Protein AF-C5LR18-F1 (afdb_monomer_lite)

Secondary structure (DSSP, 8-state):
-B-TTT--B-S-SEEEEETTEEEEPBPTTT-SBS-GGGSS-HHHHHHHHHTT-HHHHHIIIIIS-HHHHHHHHHHHHHHHHHHHHHHHHHHHHHHHHHHHHHHS-TTS---HHHHHHHHHS--TTHHHHHHHHHHHHHHHHHHHHHHHHHHHHHHHHHT---TT---HHHHHHHHHS--

pLDDT: mean 72.23, std 14.86, range [36.47, 91.5]

Foldseek 3Di:
DFALVPRHDDPDQWDDPDVPDIDGDADPPPRHGRAPCVPPDLLVLVVCVVVVPSSSVCCCPPVDDPPVNVVVVLVNVLVVVVVVLVVVVVVVVVVVVVVVCVVPDDDPPDDPCVVVVVVVPPPVCVVVSVVVSVVVVVVSVVVVVVVVVVVVVVVVVVPDDPPPDDDPVVVVVVVVVPD

Radius of gyration: 27.44 Å; chains: 1; bounding box: 79×40×66 Å

Organism: Perkinsus marinus (strain ATCC 50983 / TXsc) (NCBI:txid423536)

InterPro domains:
  IPR007290 Arv1 protein [PF04161] (2-152)
  IPR007290 Arv1 protein [PTHR14467] (1-157)

Sequence (179 aa):
MICVECGQVVKSLFREYSRGNIRLTHCQNCGAIADKYIELEIQLVFVDLILHRSQAYRHILFNRGTIRVHKEVYKFLTVMFALDSFDQWFLCGRSKEADYLESHPVGSERYPWEEFARWLQPHEHQWMLLIEAVMETVVYLAVICWLTRLYVTLLQDRKIPDPSKPSQYDIMELVFYCG

Structure (mmCIF, N/CA/C/O backbone):
data_AF-C5LR18-F1
#
_entry.id   AF-C5LR18-F1
#
loop_
_atom_site.group_PDB
_atom_site.id
_atom_site.type_symbol
_atom_site.label_atom_id
_atom_site.label_alt_id
_atom_site.label_comp_id
_atom_site.label_asym_id
_atom_site.label_entity_id
_atom_site.label_seq_id
_atom_site.pdbx_PDB_ins_code
_atom_site.Cartn_x
_atom_site.Cartn_y
_atom_site.Cartn_z
_atom_site.occupancy
_atom_site.B_iso_or_equiv
_atom_site.auth_seq_id
_atom_site.auth_comp_id
_atom_site.auth_asym_id
_atom_site.auth_atom_id
_atom_site.pdbx_PDB_model_num
ATOM 1 N N . MET A 1 1 ? -15.953 -2.188 16.024 1.00 82.94 1 MET A N 1
ATOM 2 C CA . MET A 1 1 ? -14.672 -2.908 15.872 1.00 82.94 1 MET A CA 1
ATOM 3 C C . MET A 1 1 ? -14.947 -4.399 15.937 1.00 82.94 1 MET A C 1
ATOM 5 O O . MET A 1 1 ? -15.756 -4.821 16.761 1.00 82.94 1 MET A O 1
ATOM 9 N N . ILE A 1 2 ? -14.318 -5.182 15.067 1.00 89.88 2 ILE A N 1
ATOM 10 C CA . ILE A 1 2 ? -14.538 -6.629 14.952 1.00 89.88 2 ILE A CA 1
ATOM 11 C C . ILE A 1 2 ? -13.211 -7.387 14.987 1.00 89.88 2 ILE A C 1
ATOM 13 O O . ILE A 1 2 ? -12.157 -6.831 14.686 1.00 89.88 2 ILE A O 1
ATOM 17 N N . CYS A 1 3 ? -13.260 -8.670 15.328 1.00 91.06 3 CYS A N 1
ATOM 18 C CA . CYS A 1 3 ? -12.111 -9.555 15.212 1.00 91.06 3 CYS A CA 1
ATOM 19 C C . CYS A 1 3 ? -11.850 -9.912 13.741 1.00 91.06 3 CYS A C 1
ATOM 21 O O . CYS A 1 3 ? -12.762 -10.344 13.035 1.00 91.06 3 CYS A O 1
ATOM 23 N N . VAL A 1 4 ? -10.600 -9.797 13.288 1.00 91.50 4 VAL A N 1
ATOM 24 C CA . VAL A 1 4 ? -10.225 -10.125 11.901 1.00 91.50 4 VAL A CA 1
ATOM 25 C C . VAL A 1 4 ? -10.314 -11.627 11.607 1.00 91.50 4 VAL A C 1
ATOM 27 O O . VAL A 1 4 ? -10.598 -12.006 10.472 1.00 91.50 4 VAL A O 1
ATOM 30 N N . GLU A 1 5 ? -10.172 -12.480 12.627 1.00 90.25 5 GLU A N 1
ATOM 31 C CA . GLU A 1 5 ? -10.216 -13.944 12.498 1.00 90.25 5 GLU A CA 1
ATOM 32 C C . GLU A 1 5 ? -11.651 -14.489 12.467 1.00 90.25 5 GLU A C 1
ATOM 34 O O . GLU A 1 5 ? -12.063 -15.128 11.499 1.00 90.25 5 GLU A O 1
ATOM 39 N N . CYS A 1 6 ? -12.452 -14.199 13.498 1.00 90.06 6 CYS A N 1
ATOM 40 C CA . CYS A 1 6 ? -13.801 -14.765 13.634 1.00 90.06 6 CYS A CA 1
ATOM 41 C C . CYS A 1 6 ? -14.941 -13.816 13.232 1.00 90.06 6 CYS A C 1
ATOM 43 O O . CYS A 1 6 ? -16.085 -14.249 13.174 1.00 90.06 6 CYS A O 1
ATOM 45 N N . GLY A 1 7 ? -14.667 -12.534 12.970 1.00 87.00 7 GLY A N 1
ATOM 46 C CA . GLY A 1 7 ? -15.690 -11.541 12.616 1.00 87.00 7 GLY A CA 1
ATOM 47 C C . GLY A 1 7 ? -16.564 -11.063 13.781 1.00 87.00 7 GLY A C 1
ATOM 48 O O . GLY A 1 7 ? -17.385 -10.170 13.589 1.00 87.00 7 GLY A O 1
ATOM 49 N N . GLN A 1 8 ? -16.382 -11.603 14.991 1.00 90.44 8 GLN A N 1
ATOM 50 C CA . GLN A 1 8 ? -17.182 -11.221 16.154 1.00 90.44 8 GLN A CA 1
ATOM 51 C C . GLN A 1 8 ? -16.823 -9.818 16.655 1.00 90.44 8 GLN A C 1
ATOM 53 O O . GLN A 1 8 ? -15.660 -9.411 16.618 1.00 90.44 8 GLN A O 1
ATOM 58 N N . VAL A 1 9 ? -17.817 -9.083 17.157 1.00 88.38 9 VAL A N 1
ATOM 59 C CA . VAL A 1 9 ? -17.629 -7.746 17.738 1.00 88.38 9 VAL A CA 1
ATOM 60 C C . VAL A 1 9 ? -16.726 -7.823 18.972 1.00 88.38 9 VAL A C 1
ATOM 62 O O . VAL A 1 9 ? -16.924 -8.663 19.851 1.00 88.38 9 VAL A O 1
ATOM 65 N N . VAL A 1 10 ? -15.737 -6.930 19.052 1.00 86.88 10 VAL A N 1
ATOM 66 C CA . VAL A 1 10 ? -14.792 -6.849 20.177 1.00 86.88 10 VAL A CA 1
ATOM 67 C C . VAL A 1 10 ? -14.872 -5.461 20.810 1.00 86.88 10 VAL A C 1
ATOM 69 O O . VAL A 1 10 ? -14.911 -4.456 20.103 1.00 86.88 10 VAL A O 1
ATOM 72 N N . LYS A 1 11 ? -14.881 -5.406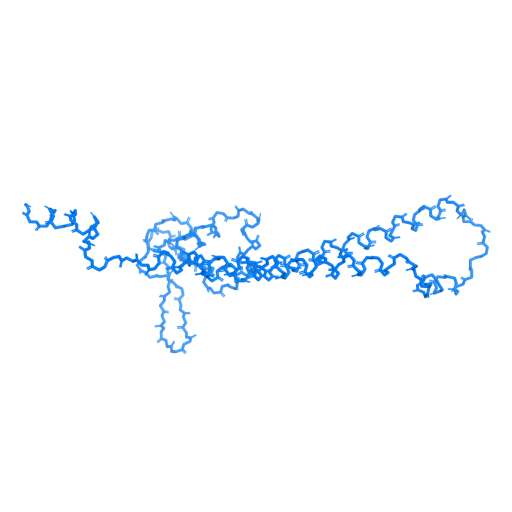 22.151 1.00 82.88 11 LYS A N 1
ATOM 73 C CA . LYS A 1 11 ? -14.997 -4.153 22.924 1.00 82.88 11 LYS A CA 1
ATOM 74 C C . LYS A 1 11 ? -13.789 -3.222 22.754 1.00 82.88 11 LYS A C 1
ATOM 76 O O . LYS A 1 11 ? -13.959 -2.013 22.687 1.00 82.88 11 LYS A O 1
ATOM 81 N N . SER A 1 12 ? -12.580 -3.777 22.687 1.00 81.56 12 SER A N 1
ATOM 82 C CA . SER A 1 12 ? -11.331 -3.033 22.489 1.00 81.56 12 SER A CA 1
ATOM 83 C C . SER A 1 12 ? -10.348 -3.881 21.686 1.00 81.56 12 SER A C 1
ATOM 85 O O . SER A 1 12 ? -10.117 -5.034 22.049 1.00 81.56 12 SER A O 1
ATOM 87 N N . LEU A 1 13 ? -9.761 -3.334 20.619 1.00 81.75 13 LEU A N 1
ATOM 88 C CA . LEU A 1 13 ? -8.755 -4.050 19.819 1.00 81.75 13 LEU A CA 1
ATOM 89 C C . LEU A 1 13 ? -7.372 -4.032 20.485 1.00 81.75 13 LEU A C 1
ATOM 91 O O . LEU A 1 13 ? -6.658 -5.031 20.466 1.00 81.75 13 LEU A O 1
ATOM 95 N N . PHE A 1 14 ? -7.028 -2.934 21.154 1.00 82.69 14 PHE A N 1
ATOM 96 C CA . PHE A 1 14 ? -5.780 -2.771 21.894 1.00 82.69 14 PHE A CA 1
ATOM 97 C C . PHE A 1 14 ? -6.045 -2.144 23.266 1.00 82.69 14 PHE A C 1
ATOM 99 O O . PHE A 1 14 ? -7.050 -1.458 23.468 1.00 82.69 14 PHE A O 1
ATOM 106 N N . ARG A 1 15 ? -5.136 -2.387 24.209 1.00 80.69 15 ARG A N 1
ATOM 107 C CA . ARG A 1 15 ? -5.058 -1.690 25.494 1.00 80.69 15 ARG A CA 1
ATOM 108 C C . ARG A 1 15 ? -3.720 -0.982 25.587 1.00 80.69 15 ARG A C 1
ATOM 110 O O . ARG A 1 15 ? -2.679 -1.605 25.397 1.00 80.69 15 ARG A O 1
ATOM 117 N N . GLU A 1 16 ? -3.754 0.303 25.900 1.00 81.75 16 GLU A N 1
ATOM 118 C CA . GLU A 1 16 ? -2.551 1.069 26.205 1.00 81.75 16 GLU A CA 1
ATOM 119 C C . GLU A 1 16 ? -2.258 0.942 27.705 1.00 81.75 16 GLU A C 1
ATOM 121 O O . GLU A 1 16 ? -3.088 1.304 28.537 1.00 81.75 16 GLU A O 1
ATOM 126 N N . TYR A 1 17 ? -1.108 0.362 28.054 1.00 78.81 17 TYR A N 1
ATOM 127 C CA . TYR A 1 17 ? -0.695 0.168 29.452 1.00 78.81 17 TYR A CA 1
ATOM 128 C C . TYR A 1 17 ? 0.139 1.346 29.978 1.00 78.81 17 TYR A C 1
ATOM 130 O O . TYR A 1 17 ? 0.130 1.635 31.173 1.00 78.81 17 TYR A O 1
ATOM 138 N N . SER A 1 18 ? 0.863 2.030 29.094 1.00 79.50 18 SER A N 1
ATOM 139 C CA . SER A 1 18 ? 1.670 3.220 29.373 1.00 79.50 18 SER A CA 1
ATOM 140 C C . SER A 1 18 ? 1.888 3.998 28.072 1.00 79.50 18 SER A C 1
ATOM 142 O O . SER A 1 18 ? 1.632 3.454 27.000 1.00 79.50 18 SER A O 1
ATOM 144 N N . ARG A 1 19 ? 2.366 5.253 28.146 1.00 76.50 19 ARG A N 1
ATOM 145 C CA . ARG A 1 19 ? 2.613 6.097 26.959 1.00 76.50 19 ARG A CA 1
ATOM 146 C C . ARG A 1 19 ? 3.478 5.352 25.934 1.00 76.50 19 ARG A C 1
ATOM 148 O O . ARG A 1 19 ? 4.677 5.197 26.148 1.00 76.50 19 ARG A O 1
ATOM 155 N N . GLY A 1 20 ? 2.859 4.909 24.839 1.00 74.69 20 GLY A N 1
ATOM 156 C CA . GLY A 1 20 ? 3.527 4.209 23.736 1.00 74.69 20 GLY A CA 1
ATOM 157 C C . GLY A 1 20 ? 3.625 2.682 23.853 1.00 74.69 20 GLY A C 1
ATOM 158 O O . GLY A 1 20 ? 4.125 2.057 22.924 1.00 74.69 20 GLY A O 1
ATOM 159 N N . ASN A 1 21 ? 3.136 2.058 24.934 1.00 79.06 21 ASN A N 1
ATOM 160 C CA . ASN A 1 21 ? 3.060 0.596 25.044 1.00 79.06 21 ASN A CA 1
ATOM 161 C C . ASN A 1 21 ? 1.616 0.125 24.856 1.00 79.06 21 ASN A C 1
ATOM 163 O O . ASN A 1 21 ? 0.822 0.064 25.804 1.00 79.06 21 ASN A O 1
ATOM 167 N N . ILE A 1 22 ? 1.288 -0.194 23.608 1.00 84.06 22 ILE A N 1
ATOM 168 C CA . ILE A 1 22 ? 0.027 -0.828 23.240 1.00 84.06 22 ILE A CA 1
ATOM 169 C C . ILE A 1 22 ? 0.199 -2.347 23.265 1.00 84.06 22 ILE A C 1
ATOM 171 O O . ILE A 1 22 ? 1.175 -2.884 22.755 1.00 84.06 22 ILE A O 1
ATOM 175 N N . ARG A 1 23 ? -0.756 -3.055 23.869 1.00 85.44 23 ARG A N 1
ATOM 176 C CA . ARG A 1 23 ? -0.866 -4.513 23.763 1.00 85.44 23 ARG A CA 1
ATOM 177 C C . ARG A 1 23 ? -2.160 -4.876 23.062 1.00 85.44 23 ARG A C 1
ATOM 179 O O . ARG A 1 23 ? -3.230 -4.369 23.416 1.00 85.44 23 ARG A O 1
ATOM 186 N N . LEU A 1 24 ? -2.064 -5.773 22.089 1.00 86.81 24 LEU A N 1
ATOM 187 C CA . LEU A 1 24 ? -3.221 -6.289 21.372 1.00 86.81 24 LEU A CA 1
ATOM 188 C C . LEU A 1 24 ? -4.089 -7.148 22.292 1.00 86.81 24 LEU A C 1
ATOM 190 O O . LEU A 1 24 ? -3.606 -7.874 23.162 1.00 86.81 24 LEU A O 1
ATOM 194 N N . THR A 1 25 ? -5.400 -7.048 22.106 1.00 87.75 25 THR A N 1
ATOM 195 C CA . THR A 1 25 ? -6.372 -7.777 22.921 1.00 87.75 25 THR A CA 1
ATOM 196 C C . THR A 1 25 ? -6.694 -9.109 22.255 1.00 87.75 25 THR A C 1
ATOM 198 O O . THR A 1 25 ? -6.859 -9.178 21.038 1.00 87.75 25 THR A O 1
ATOM 201 N N . HIS A 1 26 ? -6.826 -10.172 23.045 1.00 89.75 26 HIS A N 1
ATOM 202 C CA . HIS A 1 26 ? -7.311 -11.457 22.547 1.00 89.75 26 HIS A CA 1
ATOM 203 C C . HIS A 1 26 ? -8.838 -11.446 22.430 1.00 89.75 26 HIS A C 1
ATOM 205 O O . HIS A 1 26 ? -9.544 -10.901 23.283 1.00 89.75 26 HIS A O 1
ATOM 211 N N . CYS A 1 27 ? -9.358 -12.051 21.366 1.00 90.12 27 CYS A N 1
ATOM 212 C CA . CYS A 1 27 ? -10.787 -12.240 21.183 1.00 90.12 27 CYS A CA 1
ATOM 213 C C . CYS A 1 27 ? -11.315 -13.262 22.199 1.00 90.12 27 CYS A C 1
ATOM 215 O O . CYS A 1 27 ? -10.767 -14.353 22.325 1.00 90.12 27 CYS A O 1
ATOM 217 N N . GLN A 1 28 ? -12.419 -12.946 22.879 1.00 88.06 28 GLN A N 1
ATOM 218 C CA . GLN A 1 28 ? -13.041 -13.858 23.850 1.00 88.06 28 GLN A CA 1
ATOM 219 C C . GLN A 1 28 ? -13.676 -15.097 23.201 1.00 88.06 28 GLN A C 1
ATOM 221 O O . GLN A 1 28 ? -13.871 -16.095 23.881 1.00 88.06 28 GLN A O 1
ATOM 226 N N . ASN A 1 29 ? -13.993 -15.034 21.903 1.00 89.31 29 ASN A N 1
ATOM 227 C CA . ASN A 1 29 ? -14.649 -16.127 21.188 1.00 89.31 29 ASN A CA 1
ATOM 228 C C . ASN A 1 29 ? -13.643 -17.134 20.611 1.00 89.31 29 ASN A C 1
ATOM 230 O O . ASN A 1 29 ? -13.768 -18.329 20.841 1.00 89.31 29 ASN A O 1
ATOM 234 N N . CYS A 1 30 ? -12.633 -16.664 19.868 1.00 89.88 30 CYS A N 1
ATOM 235 C CA . CYS A 1 30 ? -11.656 -17.548 19.220 1.00 89.88 30 CYS A CA 1
ATOM 236 C C . CYS A 1 30 ? -10.316 -17.676 19.961 1.00 89.88 30 CYS A C 1
ATOM 238 O O . CYS A 1 30 ? -9.475 -18.463 19.539 1.00 89.88 30 CYS A O 1
ATOM 240 N N . GLY A 1 31 ? -10.061 -16.881 21.007 1.00 86.81 31 GLY A N 1
ATOM 241 C CA . GLY A 1 31 ? -8.785 -16.862 21.740 1.00 86.81 31 GLY A CA 1
ATOM 242 C C . GLY A 1 31 ? -7.597 -16.260 20.972 1.00 86.81 31 GLY A C 1
ATOM 243 O O . GLY A 1 31 ? -6.575 -15.924 21.574 1.00 86.81 31 GLY A O 1
ATOM 244 N N . ALA A 1 32 ? -7.721 -16.070 19.657 1.00 89.69 32 ALA A N 1
ATOM 245 C CA . ALA A 1 32 ? -6.707 -15.436 18.824 1.00 89.69 32 ALA A CA 1
ATOM 246 C C . ALA A 1 32 ? -6.613 -13.922 19.079 1.00 89.69 32 ALA A C 1
ATOM 248 O O . ALA A 1 32 ? -7.521 -13.301 19.639 1.00 89.69 32 ALA A O 1
ATOM 249 N N . ILE A 1 33 ? -5.509 -13.317 18.642 1.00 89.31 33 ILE A N 1
ATOM 250 C CA . ILE A 1 33 ? -5.323 -11.862 18.662 1.00 89.31 33 ILE A CA 1
ATOM 251 C C . ILE A 1 33 ? -6.433 -11.212 17.823 1.00 89.31 33 ILE A C 1
ATOM 253 O O . ILE A 1 33 ? -6.661 -11.602 16.680 1.00 89.31 33 ILE A O 1
ATOM 257 N N . ALA A 1 34 ? -7.151 -10.240 18.395 1.00 89.31 34 ALA A N 1
ATOM 258 C CA . ALA A 1 34 ? -8.348 -9.678 17.774 1.00 89.31 34 ALA A CA 1
ATOM 259 C C . ALA A 1 34 ? -8.053 -8.992 16.433 1.00 89.31 34 ALA A C 1
ATOM 261 O O . ALA A 1 34 ? -8.846 -9.132 15.501 1.00 89.31 34 ALA A O 1
ATOM 262 N N . ASP A 1 35 ? -6.932 -8.276 16.335 1.00 90.00 35 ASP A N 1
ATOM 263 C CA . ASP A 1 35 ? -6.476 -7.625 15.110 1.00 90.00 35 ASP A CA 1
ATOM 264 C C . ASP A 1 35 ? -4.959 -7.394 15.140 1.00 90.00 35 ASP A C 1
ATOM 266 O O . ASP A 1 35 ? -4.470 -6.499 15.824 1.00 90.00 35 ASP A O 1
ATOM 270 N N . LYS A 1 36 ? -4.212 -8.211 14.392 1.00 90.00 36 LYS A N 1
ATOM 271 C CA . LYS A 1 36 ? -2.751 -8.089 14.249 1.00 90.00 36 LYS A CA 1
ATOM 272 C C . LYS A 1 36 ? -2.318 -6.923 13.351 1.00 90.00 36 LYS A C 1
ATOM 274 O O . LYS A 1 36 ? -1.174 -6.495 13.415 1.00 90.00 36 LYS A O 1
ATOM 279 N N . TYR A 1 37 ? -3.214 -6.406 12.508 1.00 89.00 37 TYR A N 1
ATOM 280 C CA . TYR A 1 37 ? -2.877 -5.407 11.490 1.00 89.00 37 TYR A CA 1
ATOM 281 C C . TYR A 1 37 ? -2.750 -3.987 12.049 1.00 89.00 37 TYR A C 1
ATOM 283 O O . TYR A 1 37 ? -2.351 -3.079 11.330 1.00 89.00 37 TYR A O 1
ATOM 291 N N . ILE A 1 38 ? -3.062 -3.782 13.331 1.00 86.12 38 ILE A N 1
ATOM 292 C CA . ILE A 1 38 ? -2.915 -2.485 14.006 1.00 86.12 38 ILE A CA 1
ATOM 293 C C . ILE A 1 38 ? -1.444 -2.112 14.203 1.00 86.12 38 ILE A C 1
ATOM 295 O O . ILE A 1 38 ? -1.106 -0.936 14.103 1.00 86.12 38 ILE A O 1
ATOM 299 N N . GLU A 1 39 ? -0.587 -3.096 14.476 1.00 87.12 39 GLU A N 1
ATOM 300 C CA . GLU A 1 39 ? 0.861 -2.894 14.628 1.00 87.12 39 GLU A CA 1
ATOM 301 C C . GLU A 1 39 ? 1.574 -2.794 13.276 1.00 87.12 39 GLU A C 1
ATOM 303 O O . GLU A 1 39 ? 2.712 -2.337 13.203 1.00 87.12 39 GLU A O 1
ATOM 308 N N . LEU A 1 40 ? 0.908 -3.230 12.204 1.00 86.56 40 LEU A N 1
ATOM 309 C CA . LEU A 1 40 ? 1.471 -3.234 10.868 1.00 86.56 40 LEU A CA 1
ATOM 310 C C . LEU A 1 40 ? 1.256 -1.891 10.178 1.00 86.56 40 LEU A C 1
ATOM 312 O O . LEU A 1 40 ? 0.188 -1.272 10.224 1.00 86.56 40 LEU A O 1
ATOM 316 N N . GLU A 1 41 ? 2.289 -1.487 9.452 1.00 85.50 41 GLU A N 1
ATOM 317 C CA . GLU A 1 41 ? 2.190 -0.386 8.517 1.00 85.50 41 GLU A CA 1
ATOM 318 C C . GLU A 1 41 ? 1.208 -0.735 7.393 1.00 85.50 41 GLU A C 1
ATOM 320 O O . GLU A 1 41 ? 1.124 -1.871 6.916 1.00 85.50 41 GLU A O 1
ATOM 325 N N . ILE A 1 42 ? 0.442 0.258 6.948 1.00 82.44 42 ILE A N 1
ATOM 326 C CA . ILE A 1 42 ? -0.665 0.049 6.007 1.00 82.44 42 ILE A CA 1
ATOM 327 C C . ILE A 1 42 ? -0.199 -0.531 4.664 1.00 82.44 42 ILE A C 1
ATOM 329 O O . ILE A 1 42 ? -0.960 -1.250 4.025 1.00 82.44 42 ILE A O 1
ATOM 333 N N . GLN A 1 43 ? 1.046 -0.278 4.246 1.00 82.75 43 GLN A N 1
ATOM 334 C CA . GLN A 1 43 ? 1.588 -0.828 3.001 1.00 82.75 43 GLN A CA 1
ATOM 335 C C . GLN A 1 43 ? 1.711 -2.360 3.077 1.00 82.75 43 GLN A C 1
ATOM 337 O O . GLN A 1 43 ? 1.463 -3.037 2.086 1.00 82.75 43 GLN A O 1
ATOM 342 N N . LEU A 1 44 ? 1.994 -2.925 4.258 1.00 86.62 44 LEU A N 1
ATOM 343 C CA . LEU A 1 44 ? 2.002 -4.379 4.467 1.00 86.62 44 LEU A CA 1
ATOM 344 C C . LEU A 1 44 ? 0.582 -4.953 4.456 1.00 86.62 44 LEU A C 1
ATOM 346 O O . LEU A 1 44 ? 0.336 -5.993 3.850 1.00 86.62 44 LEU A O 1
ATOM 350 N N . VAL A 1 45 ? -0.375 -4.239 5.058 1.00 88.50 45 VAL A N 1
ATOM 351 C CA . VAL A 1 45 ? -1.799 -4.609 4.991 1.00 88.50 45 VAL A CA 1
ATOM 352 C C . VAL A 1 45 ? -2.294 -4.619 3.538 1.00 88.50 45 VAL A C 1
ATOM 354 O O . VAL A 1 45 ? -3.113 -5.458 3.171 1.00 88.50 45 VAL A O 1
ATOM 357 N N . PHE A 1 46 ? -1.777 -3.720 2.693 1.00 85.44 46 PHE A N 1
ATOM 358 C CA . PHE A 1 46 ? -2.107 -3.667 1.268 1.00 85.44 46 PHE A CA 1
ATOM 359 C C . PHE A 1 46 ? -1.646 -4.884 0.485 1.00 85.44 46 PHE A C 1
ATOM 361 O O . PHE A 1 46 ? -2.400 -5.385 -0.345 1.00 85.44 46 PHE A O 1
ATOM 368 N N . VAL A 1 47 ? -0.444 -5.383 0.757 1.00 86.44 47 VAL A N 1
ATOM 369 C CA . VAL A 1 47 ? 0.048 -6.605 0.112 1.00 86.44 47 VAL A CA 1
ATOM 370 C C . VAL A 1 47 ? -0.866 -7.783 0.455 1.00 86.44 47 VAL A C 1
ATOM 372 O O . VAL A 1 47 ? -1.295 -8.513 -0.437 1.00 86.44 47 VAL A O 1
ATOM 375 N N . ASP A 1 48 ? -1.266 -7.910 1.722 1.00 89.44 48 ASP A N 1
ATOM 376 C CA . ASP A 1 48 ? -2.224 -8.932 2.158 1.00 89.44 48 ASP A CA 1
ATOM 377 C C . ASP A 1 48 ? -3.612 -8.766 1.513 1.00 89.44 48 ASP A C 1
ATOM 379 O O . ASP A 1 48 ? -4.292 -9.757 1.231 1.00 89.44 48 ASP A O 1
ATOM 383 N N . LEU A 1 49 ? -4.030 -7.525 1.247 1.00 87.44 49 LEU A N 1
ATOM 384 C CA . LEU A 1 49 ? -5.270 -7.222 0.536 1.00 87.44 49 LEU A CA 1
ATOM 385 C C . LEU A 1 49 ? -5.206 -7.669 -0.932 1.00 87.44 49 LEU A C 1
ATOM 387 O O . LEU A 1 49 ? -6.147 -8.295 -1.413 1.00 87.44 49 LEU A O 1
ATOM 391 N N . ILE A 1 50 ? -4.093 -7.399 -1.625 1.00 84.50 50 ILE A N 1
ATOM 392 C CA . ILE A 1 50 ? -3.850 -7.842 -3.012 1.00 84.50 50 ILE A CA 1
ATOM 393 C C . ILE A 1 50 ? -3.830 -9.376 -3.085 1.00 84.50 50 ILE A C 1
ATOM 395 O O . ILE A 1 50 ? -4.413 -9.972 -3.992 1.00 84.50 50 ILE A O 1
ATOM 399 N N . LEU A 1 51 ? -3.261 -10.024 -2.064 1.00 88.75 51 LEU A N 1
ATOM 400 C CA . LEU A 1 51 ? -3.291 -11.479 -1.872 1.00 88.75 51 LEU A CA 1
ATOM 401 C C . LEU A 1 51 ? -4.677 -12.029 -1.487 1.00 88.75 51 LEU A C 1
ATOM 403 O O . LEU A 1 51 ? -4.801 -13.209 -1.158 1.00 88.75 51 LEU A O 1
ATOM 407 N N . HIS A 1 52 ? -5.719 -11.194 -1.504 1.00 87.00 52 HIS A N 1
ATOM 408 C CA . HIS A 1 52 ? -7.094 -11.547 -1.167 1.00 87.00 52 HIS A CA 1
ATOM 409 C C . HIS A 1 52 ? -7.254 -12.198 0.219 1.00 87.00 52 HIS A C 1
ATOM 411 O O . HIS A 1 52 ? -8.147 -13.019 0.452 1.00 87.00 52 HIS A O 1
ATOM 417 N N . ARG A 1 53 ? -6.415 -11.825 1.194 1.00 89.25 53 ARG A N 1
ATOM 418 C CA . ARG A 1 53 ? -6.559 -12.314 2.571 1.00 89.25 53 ARG A CA 1
ATOM 419 C C . ARG A 1 53 ? -7.798 -11.688 3.212 1.00 89.25 53 ARG A C 1
ATOM 421 O O . ARG A 1 53 ? -7.855 -10.488 3.470 1.00 89.25 53 ARG A O 1
ATOM 428 N N . SER A 1 54 ? -8.785 -12.520 3.545 1.00 88.81 54 SER A N 1
ATOM 429 C CA . SER A 1 54 ? -10.057 -12.099 4.161 1.00 88.81 54 SER A CA 1
ATOM 430 C C . SER A 1 54 ? -9.885 -11.296 5.461 1.00 88.81 54 SER A C 1
ATOM 432 O O . SER A 1 54 ? -10.692 -10.412 5.757 1.00 88.81 54 SER A O 1
ATOM 434 N N . GLN A 1 55 ? -8.813 -11.552 6.216 1.00 90.75 55 GLN A N 1
ATOM 435 C CA . GLN A 1 55 ? -8.495 -10.839 7.455 1.00 90.75 55 GLN A CA 1
ATOM 436 C C . GLN A 1 55 ? -8.176 -9.350 7.197 1.00 90.75 55 GLN A C 1
ATOM 438 O O . GLN A 1 55 ? -8.646 -8.484 7.939 1.00 90.75 55 GLN A O 1
ATOM 443 N N . ALA A 1 56 ? -7.452 -9.040 6.114 1.00 90.44 56 ALA A N 1
ATOM 444 C CA . ALA A 1 56 ? -7.089 -7.671 5.740 1.00 90.44 56 ALA A CA 1
ATOM 445 C C . ALA A 1 56 ? -8.317 -6.847 5.314 1.00 90.44 56 ALA A C 1
ATOM 447 O O . ALA A 1 56 ? -8.460 -5.691 5.718 1.00 90.44 56 ALA A O 1
ATOM 448 N N . TYR A 1 57 ? -9.263 -7.454 4.586 1.00 88.56 57 TYR A N 1
ATOM 449 C CA . TYR A 1 57 ? -10.531 -6.797 4.242 1.00 88.56 57 TYR A CA 1
ATOM 450 C C . TYR A 1 57 ? -11.322 -6.391 5.487 1.00 88.56 57 TYR A C 1
ATOM 452 O O . TYR A 1 57 ? -11.794 -5.259 5.576 1.00 88.56 57 TYR A O 1
ATOM 460 N N . ARG A 1 58 ? -11.442 -7.292 6.472 1.00 89.81 58 ARG A N 1
ATOM 461 C CA . ARG A 1 58 ? -12.149 -7.009 7.733 1.00 89.81 58 ARG A CA 1
ATOM 462 C C . ARG A 1 58 ? -11.486 -5.873 8.510 1.00 89.81 58 ARG A C 1
ATOM 464 O O . ARG A 1 58 ? -12.192 -5.011 9.030 1.00 89.81 58 ARG A O 1
ATOM 471 N N . HIS A 1 59 ? -10.152 -5.839 8.536 1.00 90.12 59 HIS A N 1
ATOM 472 C CA . HIS A 1 59 ? -9.401 -4.742 9.142 1.00 90.12 59 HIS A CA 1
ATOM 473 C C . HIS A 1 59 ? -9.720 -3.395 8.471 1.00 90.12 59 HIS A C 1
ATOM 475 O O . HIS A 1 59 ? -10.091 -2.440 9.154 1.00 90.12 59 HIS A O 1
ATOM 481 N N . ILE A 1 60 ? -9.639 -3.321 7.137 1.00 86.44 60 ILE A N 1
ATOM 482 C CA . ILE A 1 60 ? -9.861 -2.073 6.389 1.00 86.44 60 ILE A CA 1
ATOM 483 C C . ILE A 1 60 ? -11.313 -1.595 6.468 1.00 86.44 60 ILE A C 1
ATOM 485 O O . ILE A 1 60 ? -11.541 -0.397 6.592 1.00 86.44 60 ILE A O 1
ATOM 489 N N . LEU A 1 61 ? -12.286 -2.506 6.404 1.00 85.12 61 LEU A N 1
ATOM 490 C CA . LEU A 1 61 ? -13.707 -2.151 6.387 1.00 85.12 61 LEU A CA 1
ATOM 491 C C . LEU A 1 61 ? -14.237 -1.730 7.762 1.00 85.12 61 LEU A C 1
ATOM 493 O O . LEU A 1 61 ? -15.051 -0.813 7.845 1.00 85.12 61 LEU A O 1
ATOM 497 N N . PHE A 1 62 ? -13.813 -2.408 8.833 1.00 83.88 62 PHE A N 1
ATOM 498 C CA . PHE A 1 62 ? -14.479 -2.302 10.138 1.00 83.88 62 PHE A CA 1
ATOM 499 C C . PHE A 1 62 ? -13.593 -1.783 11.276 1.00 83.88 62 PHE A C 1
ATOM 501 O O . PHE A 1 62 ? -14.129 -1.347 12.301 1.00 83.88 62 PHE A O 1
ATOM 508 N N . ASN A 1 63 ? -12.264 -1.837 11.130 1.00 83.81 63 ASN A N 1
ATOM 509 C CA . ASN A 1 63 ? -11.321 -1.426 12.177 1.00 83.81 63 ASN A CA 1
ATOM 510 C C . ASN A 1 63 ? -10.498 -0.182 11.800 1.00 83.81 63 ASN A C 1
ATOM 512 O O . ASN A 1 63 ? -10.052 0.533 12.697 1.00 83.81 63 ASN A O 1
ATOM 516 N N . ARG A 1 64 ? -10.344 0.135 10.507 1.00 78.31 64 ARG A N 1
ATOM 517 C CA . ARG A 1 64 ? -9.718 1.374 10.016 1.00 78.31 64 ARG A CA 1
ATOM 518 C C . ARG A 1 64 ? -10.717 2.276 9.285 1.00 78.31 64 ARG A C 1
ATOM 520 O O . ARG A 1 64 ? -11.645 1.815 8.641 1.00 78.31 64 ARG A O 1
ATOM 527 N N . GLY A 1 65 ? -10.505 3.591 9.374 1.00 67.44 65 GLY A N 1
ATOM 528 C CA . GLY A 1 65 ? -11.283 4.587 8.631 1.00 67.44 65 GLY A CA 1
ATOM 529 C C . GLY A 1 65 ? -10.716 4.840 7.231 1.00 67.44 65 GLY A C 1
ATOM 530 O O . GLY A 1 65 ? -9.504 5.017 7.077 1.00 67.44 65 GLY A O 1
ATOM 531 N N . THR A 1 66 ? -11.591 4.931 6.227 1.00 59.81 66 THR A N 1
ATOM 532 C CA . THR A 1 66 ? -11.256 5.111 4.798 1.00 59.81 66 THR A CA 1
ATOM 533 C C . THR A 1 66 ? -10.327 6.299 4.519 1.00 59.81 66 THR A C 1
ATOM 535 O O . THR A 1 66 ? -9.409 6.189 3.712 1.00 59.81 66 THR A O 1
ATOM 538 N N . ILE A 1 67 ? -10.468 7.410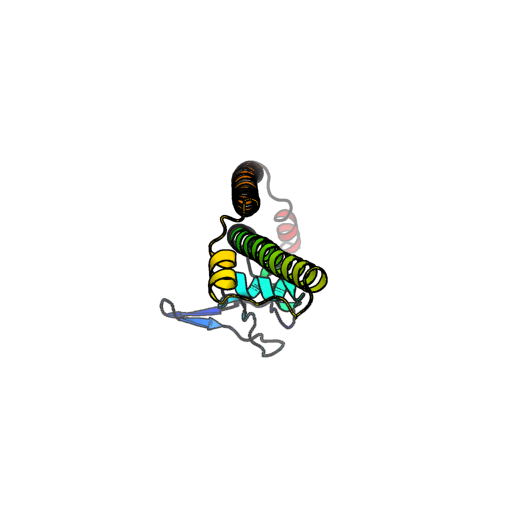 5.250 1.00 56.19 67 ILE A N 1
ATOM 539 C CA . ILE A 1 67 ? -9.731 8.665 5.002 1.00 56.19 67 ILE A CA 1
ATOM 540 C C . ILE A 1 67 ? -8.200 8.510 5.087 1.00 56.19 67 ILE A C 1
ATOM 542 O O . ILE A 1 67 ? -7.483 9.076 4.264 1.00 56.19 67 ILE A O 1
ATOM 546 N N . ARG A 1 68 ? -7.672 7.750 6.059 1.00 63.62 68 ARG A N 1
ATOM 547 C CA . ARG A 1 68 ? -6.210 7.567 6.217 1.00 63.62 68 ARG A CA 1
ATOM 548 C C . ARG A 1 68 ? -5.625 6.571 5.222 1.00 63.62 68 ARG A C 1
ATOM 550 O O . ARG A 1 68 ? -4.436 6.625 4.934 1.00 63.62 68 ARG A O 1
ATOM 557 N N . VAL A 1 69 ? -6.455 5.666 4.721 1.00 66.25 69 VAL A N 1
ATOM 558 C CA . VAL A 1 69 ? -6.042 4.600 3.811 1.00 66.25 69 VAL A CA 1
ATOM 559 C C . VAL A 1 69 ? -5.713 5.182 2.436 1.00 66.25 69 VAL A C 1
ATOM 561 O O . VAL A 1 69 ? -4.681 4.840 1.875 1.00 66.25 69 VAL A O 1
ATOM 564 N N . HIS A 1 70 ? -6.498 6.149 1.948 1.00 67.88 70 HIS A N 1
ATOM 565 C CA . HIS A 1 70 ? -6.293 6.758 0.628 1.00 67.88 70 HIS A CA 1
ATOM 566 C C . HIS A 1 70 ? -4.878 7.312 0.409 1.00 67.88 70 HIS A C 1
ATOM 568 O O . HIS A 1 70 ? -4.251 6.981 -0.590 1.00 67.88 70 HIS A O 1
ATOM 574 N N . LYS A 1 71 ? -4.337 8.112 1.337 1.00 69.00 71 LYS A N 1
ATOM 575 C CA . LYS A 1 71 ? -3.013 8.740 1.159 1.00 69.00 71 LYS A CA 1
ATOM 576 C C . LYS A 1 71 ? -1.893 7.708 0.976 1.00 69.00 71 LYS A C 1
ATOM 578 O O . LYS A 1 71 ? -0.997 7.897 0.159 1.00 69.00 71 LYS A O 1
ATOM 583 N N . GLU A 1 72 ? -1.971 6.616 1.722 1.00 71.12 72 GLU A N 1
ATOM 584 C CA . GLU A 1 72 ? -0.949 5.573 1.720 1.00 71.12 72 GLU A CA 1
ATOM 585 C C . GLU A 1 72 ? -1.128 4.592 0.554 1.00 71.12 72 GLU A C 1
ATOM 587 O O . GLU A 1 72 ? -0.131 4.143 -0.009 1.00 71.12 72 GLU A O 1
ATOM 592 N N . VAL A 1 73 ? -2.374 4.352 0.113 1.00 74.44 73 VAL A N 1
ATOM 593 C CA . VAL A 1 73 ? -2.672 3.675 -1.166 1.00 74.44 73 VAL A CA 1
ATOM 594 C C . VAL A 1 73 ? -1.984 4.402 -2.307 1.00 74.44 73 VAL A C 1
ATOM 596 O O . VAL A 1 73 ? -1.281 3.777 -3.091 1.00 74.44 73 VAL A O 1
ATOM 599 N N . TYR A 1 74 ? -2.170 5.722 -2.397 1.00 70.38 74 TYR A N 1
ATOM 600 C CA . TYR A 1 74 ? -1.606 6.499 -3.497 1.00 70.38 74 TYR A CA 1
ATOM 601 C C . TYR A 1 74 ? -0.081 6.419 -3.516 1.00 70.38 74 TYR A C 1
ATOM 603 O O . TYR A 1 74 ? 0.504 6.280 -4.583 1.00 70.38 74 TYR A O 1
ATOM 611 N N . LYS A 1 75 ? 0.574 6.435 -2.352 1.00 74.12 75 LYS A N 1
ATOM 612 C CA . LYS A 1 75 ? 2.026 6.248 -2.269 1.00 74.12 75 LYS A CA 1
ATOM 613 C C . LYS A 1 75 ? 2.458 4.861 -2.763 1.00 74.12 75 LYS A C 1
ATOM 615 O O . LYS A 1 75 ? 3.448 4.756 -3.479 1.00 74.12 75 LYS A O 1
ATOM 620 N N . PHE A 1 76 ? 1.725 3.812 -2.389 1.00 74.44 76 PHE A N 1
ATOM 621 C CA . PHE A 1 76 ? 2.025 2.442 -2.811 1.00 74.44 76 PHE A CA 1
ATOM 622 C C . PHE A 1 76 ? 1.803 2.237 -4.315 1.00 74.44 76 PHE A C 1
ATOM 624 O O . PHE A 1 76 ? 2.657 1.661 -4.982 1.00 74.44 76 PHE A O 1
ATOM 631 N N . LEU A 1 77 ? 0.705 2.770 -4.860 1.00 77.50 77 LEU A N 1
ATOM 632 C CA . LEU A 1 77 ? 0.421 2.727 -6.294 1.00 77.50 77 LEU A CA 1
ATOM 633 C C . LEU A 1 77 ? 1.529 3.404 -7.107 1.00 77.50 77 LEU A C 1
ATOM 635 O O . LEU A 1 77 ? 1.980 2.819 -8.082 1.00 77.50 77 LEU A O 1
ATOM 639 N N . THR A 1 78 ? 2.043 4.563 -6.675 1.00 77.06 78 THR A N 1
ATOM 640 C CA . THR A 1 78 ? 3.181 5.216 -7.355 1.00 77.06 78 THR A CA 1
ATOM 641 C C . THR A 1 78 ? 4.399 4.306 -7.448 1.00 77.06 78 THR A C 1
ATOM 643 O O . THR A 1 78 ? 5.045 4.252 -8.488 1.00 77.06 78 THR A O 1
ATOM 646 N N . VAL A 1 79 ? 4.720 3.589 -6.368 1.00 76.50 79 VAL A N 1
ATOM 647 C CA . VAL A 1 79 ? 5.871 2.678 -6.351 1.00 76.50 79 VAL A CA 1
ATOM 648 C C . VAL A 1 79 ? 5.631 1.471 -7.255 1.00 76.50 79 VAL A C 1
ATOM 650 O O . VAL A 1 79 ? 6.540 1.087 -7.979 1.00 76.50 79 VAL A O 1
ATOM 653 N N . MET A 1 80 ? 4.424 0.896 -7.252 1.00 76.19 80 MET A N 1
ATOM 654 C CA . MET A 1 80 ? 4.082 -0.223 -8.139 1.00 76.19 80 MET A CA 1
ATOM 655 C C . MET A 1 80 ? 4.203 0.160 -9.616 1.00 76.19 80 MET A C 1
ATOM 657 O O . MET A 1 80 ? 4.836 -0.574 -10.363 1.00 76.19 80 MET A O 1
ATOM 661 N N . PHE A 1 81 ? 3.678 1.321 -10.021 1.00 77.69 81 PHE A N 1
ATOM 662 C CA . PHE A 1 81 ? 3.831 1.803 -11.397 1.00 77.69 81 PHE A CA 1
ATOM 663 C C . PHE A 1 81 ? 5.301 2.037 -11.760 1.00 77.69 81 PHE A C 1
ATOM 665 O O . PHE A 1 81 ? 5.744 1.585 -12.806 1.00 77.69 81 PHE A O 1
ATOM 672 N N . ALA A 1 82 ? 6.091 2.650 -10.872 1.00 75.75 82 ALA A N 1
ATOM 673 C CA . ALA A 1 82 ? 7.519 2.853 -11.124 1.00 75.75 82 ALA A CA 1
ATOM 674 C C . ALA A 1 82 ? 8.296 1.533 -11.301 1.00 75.75 82 ALA A C 1
ATOM 676 O O . ALA A 1 82 ? 9.232 1.476 -12.098 1.00 75.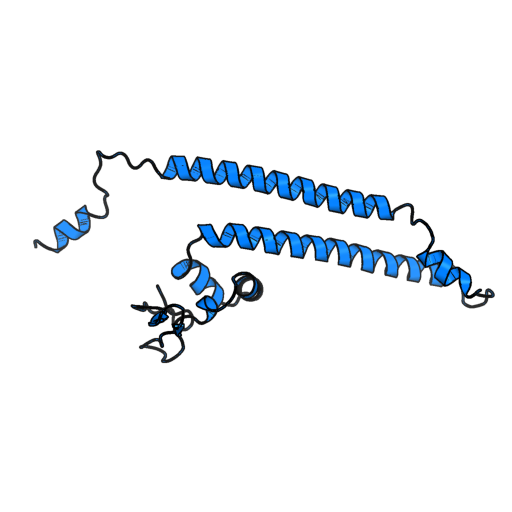75 82 ALA A O 1
ATOM 677 N N . LEU A 1 83 ? 7.920 0.484 -10.562 1.00 73.94 83 LEU A N 1
ATOM 678 C CA . LEU A 1 83 ? 8.504 -0.848 -10.719 1.00 73.94 83 LEU A CA 1
ATOM 679 C C . LEU A 1 83 ? 8.065 -1.513 -12.027 1.00 73.94 83 LEU A C 1
ATOM 681 O O . LEU A 1 83 ? 8.914 -2.066 -12.710 1.00 73.94 83 LEU A O 1
ATOM 685 N N . ASP A 1 84 ? 6.792 -1.402 -12.409 1.00 74.06 84 ASP A N 1
ATOM 686 C CA . ASP A 1 84 ? 6.274 -1.947 -13.672 1.00 74.06 84 ASP A CA 1
ATOM 687 C C . ASP A 1 84 ? 6.969 -1.307 -14.886 1.00 74.06 84 ASP A C 1
ATOM 689 O O . ASP A 1 84 ? 7.480 -2.005 -15.764 1.00 74.06 84 ASP A O 1
ATOM 693 N N . SER A 1 85 ? 7.127 0.023 -14.877 1.00 76.94 85 SER A N 1
ATOM 694 C CA . SER A 1 85 ? 7.898 0.737 -15.900 1.00 76.94 85 SER A CA 1
ATOM 695 C C . SER A 1 85 ? 9.367 0.286 -15.937 1.00 76.94 85 SER A C 1
ATOM 697 O O . SER A 1 85 ? 9.951 0.149 -17.015 1.00 76.94 85 SER A O 1
ATOM 699 N N . PHE A 1 86 ? 9.986 0.046 -14.773 1.00 74.94 86 PHE A N 1
ATOM 700 C CA . PHE A 1 86 ? 11.369 -0.437 -14.685 1.00 74.94 86 PHE A CA 1
ATOM 701 C C . PHE A 1 86 ? 11.519 -1.876 -15.200 1.00 74.94 86 PHE A C 1
ATOM 703 O O . PHE A 1 86 ? 12.449 -2.159 -15.957 1.00 74.94 86 PHE A O 1
ATOM 710 N N . ASP A 1 87 ? 10.598 -2.769 -14.841 1.00 75.19 87 ASP A N 1
ATOM 711 C CA . ASP A 1 87 ? 10.585 -4.158 -15.297 1.00 75.19 87 ASP A CA 1
ATOM 712 C C . ASP A 1 87 ? 10.382 -4.223 -16.813 1.00 75.19 87 ASP A C 1
ATOM 714 O O . ASP A 1 87 ? 11.110 -4.935 -17.510 1.00 75.19 87 ASP A O 1
ATOM 718 N N . GLN A 1 88 ? 9.467 -3.416 -17.358 1.00 75.25 88 GLN A N 1
ATOM 719 C CA . GLN A 1 88 ? 9.253 -3.311 -18.800 1.00 75.25 88 GLN A CA 1
ATOM 720 C C . GLN A 1 88 ? 10.501 -2.796 -19.530 1.00 75.25 88 GLN A C 1
ATOM 722 O O . GLN A 1 88 ? 10.872 -3.328 -20.583 1.00 75.25 88 GLN A O 1
ATOM 727 N N . TRP A 1 89 ? 11.191 -1.802 -18.966 1.00 73.69 89 TRP A N 1
ATOM 728 C CA . TRP A 1 89 ? 12.465 -1.318 -19.497 1.00 73.69 89 TRP A CA 1
ATOM 729 C C . TRP A 1 89 ? 13.539 -2.416 -19.505 1.00 73.69 89 TRP A C 1
ATOM 731 O O . TRP A 1 89 ? 14.174 -2.659 -20.537 1.00 73.69 89 TRP A O 1
ATOM 741 N N . PHE A 1 90 ? 13.705 -3.120 -18.383 1.00 74.88 90 PHE A N 1
ATOM 742 C CA . PHE A 1 90 ? 14.694 -4.185 -18.227 1.00 74.88 90 PHE A CA 1
ATOM 743 C C . PHE A 1 90 ? 14.431 -5.370 -19.172 1.00 74.88 90 PHE A C 1
ATOM 745 O O . PHE A 1 90 ? 15.351 -5.880 -19.819 1.00 74.88 90 PHE A O 1
ATOM 752 N N . LEU A 1 91 ? 13.169 -5.786 -19.306 1.00 73.06 91 LEU A N 1
ATOM 753 C CA . LEU A 1 91 ? 12.762 -6.874 -20.198 1.00 73.06 91 LEU A CA 1
ATOM 754 C C . LEU A 1 91 ? 12.929 -6.502 -21.678 1.00 73.06 91 LEU A C 1
ATOM 756 O O . LEU A 1 91 ? 13.397 -7.327 -22.466 1.00 73.06 91 LEU A O 1
ATOM 760 N N . CYS A 1 92 ? 12.626 -5.256 -22.055 1.00 69.44 92 CYS A N 1
ATOM 761 C CA . CYS A 1 92 ? 12.850 -4.753 -23.413 1.00 69.44 92 CYS A CA 1
ATOM 762 C C . CYS A 1 92 ? 14.341 -4.782 -23.799 1.00 69.44 92 CYS A C 1
ATOM 764 O O . CYS A 1 92 ? 14.682 -5.181 -24.915 1.00 69.44 92 CYS A O 1
ATOM 766 N N . GLY A 1 93 ? 15.240 -4.437 -22.868 1.00 64.81 93 GLY A N 1
ATOM 767 C CA . GLY A 1 93 ? 16.688 -4.535 -23.081 1.00 64.81 93 GLY A CA 1
ATOM 768 C C . GLY A 1 93 ? 17.151 -5.962 -23.397 1.00 64.81 93 GLY A C 1
ATOM 769 O O . GLY A 1 93 ? 17.917 -6.170 -24.337 1.00 64.81 93 GLY A O 1
ATOM 770 N N . ARG A 1 94 ? 16.619 -6.960 -22.678 1.00 65.88 94 ARG A N 1
ATOM 771 C CA . ARG A 1 94 ? 16.948 -8.378 -22.903 1.00 65.88 94 ARG A CA 1
ATOM 772 C C . ARG A 1 94 ? 16.428 -8.928 -24.228 1.00 65.88 94 ARG A C 1
ATOM 774 O O . ARG A 1 94 ? 17.125 -9.724 -24.850 1.00 65.88 94 ARG A O 1
ATOM 781 N N . SER A 1 95 ? 15.224 -8.531 -24.649 1.00 69.31 95 SER A N 1
ATOM 782 C CA . SER A 1 95 ? 14.655 -8.971 -25.933 1.00 69.31 95 SER A CA 1
ATOM 783 C C . SER A 1 95 ? 15.537 -8.535 -27.098 1.00 69.31 95 SER A C 1
ATOM 785 O O . SER A 1 95 ? 15.886 -9.346 -27.946 1.00 69.31 95 SER A O 1
ATOM 787 N N . LYS A 1 96 ? 15.971 -7.269 -27.087 1.00 65.44 96 LYS A N 1
ATOM 788 C CA . LYS A 1 96 ? 16.841 -6.733 -28.136 1.00 65.44 96 LYS A CA 1
ATOM 789 C C . LYS A 1 96 ? 18.173 -7.476 -28.195 1.00 65.44 96 LYS A C 1
ATOM 791 O O . LYS A 1 96 ? 18.638 -7.790 -29.281 1.00 65.44 96 LYS A O 1
ATOM 796 N N . GLU A 1 97 ? 18.774 -7.798 -27.050 1.00 65.69 97 GLU A N 1
ATOM 797 C CA . GLU A 1 97 ? 20.029 -8.561 -27.011 1.00 65.69 97 GLU A CA 1
ATOM 798 C C . GLU A 1 97 ? 19.896 -9.976 -27.599 1.00 65.69 97 GLU A C 1
ATOM 800 O O . GLU A 1 97 ? 20.811 -10.437 -28.285 1.00 65.69 97 GLU A O 1
ATOM 805 N N . ALA A 1 98 ? 18.752 -10.639 -27.403 1.00 66.50 98 ALA A N 1
ATOM 806 C CA . ALA A 1 98 ? 18.468 -11.926 -28.035 1.00 66.50 98 ALA A CA 1
ATOM 807 C C . ALA A 1 98 ? 18.364 -11.805 -29.569 1.00 66.50 98 ALA A C 1
ATOM 809 O O . ALA A 1 98 ? 19.032 -12.560 -30.277 1.00 66.50 98 ALA A O 1
ATOM 810 N N . ASP A 1 99 ? 17.634 -10.804 -30.074 1.00 74.38 99 ASP A N 1
ATOM 811 C CA . ASP A 1 99 ? 17.490 -10.542 -31.517 1.00 74.38 99 ASP A CA 1
ATOM 812 C C . ASP A 1 99 ? 18.844 -10.191 -32.184 1.00 74.38 99 ASP A C 1
ATOM 814 O O . ASP A 1 99 ? 19.135 -10.566 -33.327 1.00 74.38 99 ASP A O 1
ATOM 818 N N . TYR A 1 100 ? 19.731 -9.497 -31.462 1.00 63.97 100 TYR A N 1
ATOM 819 C CA . TYR A 1 100 ? 21.091 -9.202 -31.928 1.00 63.97 100 TYR A CA 1
ATOM 820 C C . TYR A 1 100 ? 21.978 -10.452 -32.010 1.00 63.97 100 TYR A C 1
ATOM 822 O O . TYR A 1 100 ? 22.727 -10.599 -32.977 1.00 63.97 100 TYR A O 1
ATOM 830 N N . LEU A 1 101 ? 21.910 -11.359 -31.029 1.00 67.69 101 LEU A N 1
ATOM 831 C CA . LEU A 1 101 ? 22.679 -12.610 -31.070 1.00 67.69 101 LEU A CA 1
ATOM 832 C C . LEU A 1 101 ? 22.209 -13.551 -32.184 1.00 67.69 101 LEU A C 1
ATOM 834 O O . LEU A 1 101 ? 23.025 -14.271 -32.754 1.00 67.69 101 LEU A O 1
ATOM 838 N N . GLU A 1 102 ? 20.916 -13.541 -32.503 1.00 71.56 102 GLU A N 1
ATOM 839 C CA . GLU A 1 102 ? 20.363 -14.325 -33.608 1.00 71.56 102 GLU A CA 1
ATOM 840 C C . GLU A 1 102 ? 20.794 -13.770 -34.978 1.00 71.56 102 GLU A C 1
ATOM 842 O O . GLU A 1 102 ? 21.100 -14.534 -35.893 1.00 71.56 102 GLU A O 1
ATOM 847 N N . SER A 1 103 ? 20.908 -12.444 -35.107 1.00 68.81 103 SER A N 1
ATOM 848 C CA . SER A 1 103 ? 21.395 -11.794 -36.334 1.00 68.81 103 SER A CA 1
ATOM 849 C C . SER A 1 103 ? 22.922 -11.828 -36.513 1.00 68.81 103 SER A C 1
ATOM 851 O O . SER A 1 103 ? 23.392 -11.730 -37.647 1.00 68.81 103 SER A O 1
ATOM 853 N N . HIS A 1 104 ? 23.705 -11.985 -35.436 1.00 64.88 104 HIS A N 1
ATOM 854 C CA . HIS A 1 104 ? 25.175 -12.029 -35.471 1.00 64.88 104 HIS A CA 1
ATOM 855 C C . HIS A 1 104 ? 25.718 -13.348 -34.882 1.00 64.88 104 HIS A C 1
ATOM 857 O O . HIS A 1 104 ? 25.977 -13.427 -33.675 1.00 64.88 104 HIS A O 1
ATOM 863 N N . PRO A 1 105 ? 25.943 -14.388 -35.709 1.00 63.19 105 PRO A N 1
ATOM 864 C CA . PRO A 1 105 ? 26.382 -15.695 -35.231 1.00 63.19 105 PRO A CA 1
ATOM 865 C C . PRO A 1 105 ? 27.788 -15.663 -34.607 1.00 63.19 105 PRO A C 1
ATOM 867 O O . PRO A 1 105 ? 28.669 -14.893 -34.996 1.00 63.19 105 PRO A O 1
ATOM 870 N N . VAL A 1 106 ? 27.988 -16.542 -33.622 1.00 58.47 106 VAL A N 1
ATOM 871 C CA . VAL A 1 106 ? 29.212 -16.701 -32.821 1.00 58.47 106 VAL A CA 1
ATOM 872 C C . VAL A 1 106 ? 30.382 -17.130 -33.720 1.00 58.47 106 VAL A C 1
ATOM 874 O O . VAL A 1 106 ? 30.585 -18.309 -33.988 1.00 58.47 106 VAL A O 1
ATOM 877 N N . GLY A 1 107 ? 31.126 -16.148 -34.225 1.00 57.53 107 GLY A N 1
ATOM 878 C CA . GLY A 1 107 ? 32.269 -16.336 -35.127 1.00 57.53 107 GLY A CA 1
ATOM 879 C C . GLY A 1 107 ? 32.981 -15.037 -35.528 1.00 57.53 107 GLY A C 1
ATOM 880 O O . GLY A 1 107 ? 34.104 -15.089 -36.018 1.00 57.53 107 GLY A O 1
ATOM 881 N N . SER A 1 108 ? 32.366 -13.875 -35.286 1.00 61.50 108 SER A N 1
ATOM 882 C CA . SER A 1 108 ? 33.018 -12.563 -35.381 1.00 61.50 108 SER A CA 1
ATOM 883 C C . SER A 1 108 ? 33.906 -12.317 -34.157 1.00 61.50 108 SER A C 1
ATOM 885 O O . SER A 1 108 ? 33.449 -12.523 -33.030 1.00 61.50 108 SER A O 1
ATOM 887 N N . GLU A 1 109 ? 35.148 -11.860 -34.356 1.00 53.44 109 GLU A N 1
ATOM 888 C CA . GLU A 1 109 ? 36.030 -11.411 -33.268 1.00 53.44 109 GLU A CA 1
ATOM 889 C C . GLU A 1 109 ? 35.299 -10.366 -32.414 1.00 53.44 109 GLU A C 1
ATOM 891 O O . GLU A 1 109 ? 34.962 -9.284 -32.889 1.00 53.44 109 GLU A O 1
ATOM 896 N N . ARG A 1 110 ? 34.999 -10.719 -31.160 1.00 57.06 110 ARG A N 1
ATOM 897 C CA . ARG A 1 110 ? 34.286 -9.858 -30.214 1.00 57.06 110 ARG A CA 1
ATOM 898 C C . ARG A 1 110 ? 35.310 -9.122 -29.363 1.00 57.06 110 ARG A C 1
ATOM 900 O O . ARG A 1 110 ? 35.964 -9.737 -28.519 1.00 57.06 110 ARG A O 1
ATOM 907 N N . TYR A 1 111 ? 35.465 -7.819 -29.575 1.00 55.25 111 TYR A N 1
ATOM 908 C CA . TYR A 1 111 ? 36.381 -7.025 -28.761 1.00 55.25 111 TYR A CA 1
ATOM 909 C C . TYR A 1 111 ? 35.742 -6.674 -27.398 1.00 55.25 111 TYR A C 1
ATOM 911 O O . TYR A 1 111 ? 34.584 -6.259 -27.359 1.00 55.25 111 TYR A O 1
ATOM 919 N N . PRO A 1 112 ? 36.473 -6.774 -26.267 1.00 53.53 112 PRO A N 1
ATOM 920 C CA . PRO A 1 112 ? 35.919 -6.579 -24.915 1.00 53.53 112 PRO A CA 1
ATOM 921 C C . PRO A 1 112 ? 35.295 -5.201 -24.666 1.00 53.53 112 PRO A C 1
ATOM 923 O O . PRO A 1 112 ? 34.419 -5.035 -23.821 1.00 53.53 112 PRO A O 1
ATOM 926 N N . TRP A 1 113 ? 35.758 -4.188 -25.395 1.00 48.72 113 TRP A N 1
ATOM 927 C CA . TRP A 1 113 ? 35.266 -2.824 -25.260 1.00 48.72 113 TRP A CA 1
ATOM 928 C C . TRP A 1 113 ? 33.932 -2.600 -25.984 1.00 48.72 113 TRP A C 1
ATOM 930 O O . TRP A 1 113 ? 33.289 -1.599 -25.699 1.00 48.72 113 TRP A O 1
ATOM 940 N N . GLU A 1 114 ? 33.471 -3.510 -26.852 1.00 52.56 114 GLU A N 1
ATOM 941 C CA . GL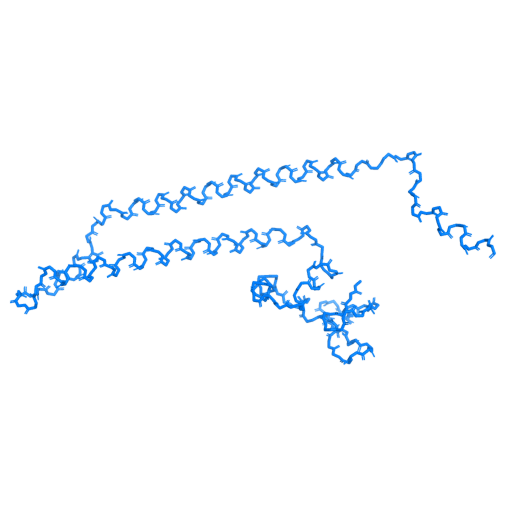U A 1 114 ? 32.147 -3.407 -27.486 1.00 52.56 114 GLU A CA 1
ATOM 942 C C . GLU A 1 114 ? 31.006 -3.669 -26.494 1.00 52.56 114 GLU A C 1
ATOM 944 O O . GLU A 1 114 ? 29.946 -3.062 -26.605 1.00 52.56 114 GLU A O 1
ATOM 949 N N . GLU A 1 115 ? 31.218 -4.515 -25.482 1.00 56.78 115 GLU A N 1
ATOM 950 C CA . GLU A 1 115 ? 30.249 -4.724 -24.395 1.00 56.78 115 GLU A CA 1
ATOM 951 C C . GLU A 1 115 ? 30.163 -3.497 -23.478 1.00 56.78 115 GLU A C 1
ATOM 953 O O . GLU A 1 115 ? 29.071 -3.053 -23.118 1.00 56.78 115 GLU A O 1
ATOM 958 N N . PHE A 1 116 ? 31.310 -2.891 -23.161 1.00 59.19 116 PHE A N 1
ATOM 959 C CA . PHE A 1 116 ? 31.365 -1.642 -22.402 1.00 59.19 116 PHE A CA 1
ATOM 960 C C . PHE A 1 116 ? 30.792 -0.462 -23.204 1.00 59.19 116 PHE A C 1
ATOM 962 O O . PHE A 1 116 ? 30.016 0.327 -22.672 1.00 59.19 116 PHE A O 1
ATOM 969 N N . ALA A 1 117 ? 31.102 -0.371 -24.501 1.00 52.81 117 ALA A N 1
ATOM 970 C CA . ALA A 1 117 ? 30.560 0.635 -25.410 1.00 52.81 117 ALA A CA 1
ATOM 971 C C . ALA A 1 117 ? 29.052 0.465 -25.660 1.00 52.81 117 ALA A C 1
ATOM 973 O O . ALA A 1 117 ? 28.389 1.457 -25.933 1.00 52.81 117 ALA A O 1
ATOM 974 N N . ARG A 1 118 ? 28.489 -0.744 -25.507 1.00 57.25 118 ARG A N 1
ATOM 975 C CA . ARG A 1 118 ? 27.036 -1.002 -25.534 1.00 57.25 118 ARG A CA 1
ATOM 976 C C . ARG A 1 118 ? 26.330 -0.475 -24.280 1.00 57.25 118 ARG A C 1
ATOM 978 O O . ARG A 1 118 ? 25.239 0.073 -24.387 1.00 57.25 118 ARG A O 1
ATOM 985 N N . TRP A 1 119 ? 26.970 -0.578 -23.111 1.00 49.88 119 TRP A N 1
ATOM 986 C CA . TRP A 1 119 ? 26.533 0.099 -21.879 1.00 49.88 119 TRP A CA 1
ATOM 987 C C . TRP A 1 119 ? 26.690 1.629 -21.955 1.00 49.88 119 TRP A C 1
ATOM 989 O O . TRP A 1 119 ? 25.917 2.351 -21.329 1.00 49.88 119 TRP A O 1
ATOM 999 N N . LEU A 1 120 ? 27.686 2.120 -22.708 1.00 53.03 120 LEU A N 1
ATOM 1000 C CA . LEU A 1 120 ? 27.990 3.549 -22.885 1.00 53.03 120 LEU A CA 1
ATOM 1001 C C . LEU A 1 120 ? 27.324 4.203 -24.104 1.00 53.03 120 LEU A C 1
ATOM 1003 O O . LEU A 1 120 ? 27.420 5.423 -24.257 1.00 53.03 120 LEU A O 1
ATOM 1007 N N . GLN A 1 121 ? 26.689 3.432 -24.989 1.00 51.31 121 GLN A N 1
ATOM 1008 C CA . GLN A 1 121 ? 26.001 3.984 -26.148 1.00 51.31 121 GLN A CA 1
ATOM 1009 C C . GLN A 1 121 ? 24.835 4.829 -25.628 1.00 51.31 121 GLN A C 1
ATOM 1011 O O . GLN A 1 121 ? 24.018 4.314 -24.860 1.00 51.31 121 GLN A O 1
ATOM 1016 N N . PRO A 1 122 ? 24.730 6.113 -26.024 1.00 47.31 122 PRO A N 1
ATOM 1017 C CA . PRO A 1 122 ? 23.565 6.912 -25.707 1.00 47.31 122 PRO A CA 1
ATOM 1018 C C . PRO A 1 122 ? 22.406 6.274 -26.459 1.00 47.31 122 PRO A C 1
ATOM 1020 O O . PRO A 1 122 ? 22.230 6.459 -27.659 1.00 47.31 122 PRO A O 1
ATOM 1023 N N . HIS A 1 123 ? 21.678 5.420 -25.755 1.00 55.50 123 HIS A N 1
ATOM 1024 C CA . HIS A 1 123 ? 20.540 4.690 -26.259 1.00 55.50 123 HIS A CA 1
ATOM 1025 C C . HIS A 1 123 ? 19.495 5.757 -26.606 1.00 55.50 123 HIS A C 1
ATOM 1027 O O . HIS A 1 123 ? 18.800 6.247 -25.721 1.00 55.50 123 HIS A O 1
ATOM 1033 N N . GLU A 1 124 ? 19.408 6.172 -27.874 1.00 54.22 124 GLU A N 1
ATOM 1034 C CA . GLU A 1 124 ? 18.563 7.300 -28.313 1.00 54.22 124 GLU A CA 1
ATOM 1035 C C . GLU A 1 124 ? 17.083 7.137 -27.904 1.00 54.22 124 GLU A C 1
ATOM 1037 O O . GLU A 1 124 ? 16.342 8.109 -27.802 1.00 54.22 124 GLU A O 1
ATOM 1042 N N . HIS A 1 125 ? 16.664 5.917 -27.547 1.00 55.09 125 HIS A N 1
ATOM 1043 C CA . HIS A 1 125 ? 15.331 5.600 -27.031 1.00 55.09 125 HIS A CA 1
ATOM 1044 C C . HIS A 1 125 ? 15.181 5.597 -25.490 1.00 55.09 125 HIS A C 1
ATOM 1046 O O . HIS A 1 125 ? 14.064 5.450 -25.003 1.00 55.09 125 HIS A O 1
ATOM 1052 N N . GLN A 1 126 ? 16.250 5.752 -24.695 1.00 56.94 126 GLN A N 1
ATOM 1053 C CA . GLN A 1 126 ? 16.159 5.810 -23.221 1.00 56.94 126 GLN A CA 1
ATOM 1054 C C . GLN A 1 126 ? 15.532 7.116 -22.726 1.00 56.94 126 GLN A C 1
ATOM 1056 O O . GLN A 1 126 ? 14.786 7.104 -21.749 1.00 56.94 126 GLN A O 1
ATOM 1061 N N . TRP A 1 127 ? 15.764 8.231 -23.424 1.00 63.34 127 TRP A N 1
ATOM 1062 C CA . TRP A 1 127 ? 15.114 9.503 -23.100 1.00 63.34 127 TRP A CA 1
ATOM 1063 C C . TRP A 1 127 ? 13.604 9.437 -23.292 1.00 63.34 127 TRP A C 1
ATOM 1065 O O . TRP A 1 127 ? 12.886 10.059 -22.524 1.00 63.34 127 TRP A O 1
ATOM 1075 N N . MET A 1 128 ? 13.111 8.650 -24.254 1.00 65.94 128 MET A N 1
ATOM 1076 C CA . MET A 1 128 ? 11.669 8.452 -24.424 1.00 65.94 128 MET A CA 1
ATOM 1077 C C . MET A 1 128 ? 11.062 7.711 -23.237 1.00 65.94 128 MET A C 1
ATOM 1079 O O . MET A 1 128 ? 10.027 8.135 -22.755 1.00 65.94 128 MET A O 1
ATOM 1083 N N . LEU A 1 129 ? 11.746 6.696 -22.706 1.00 67.69 129 LEU A N 1
ATOM 1084 C CA . LEU A 1 129 ? 11.291 5.946 -21.529 1.00 67.69 129 LEU A CA 1
ATOM 1085 C C . LEU A 1 129 ? 11.351 6.795 -20.253 1.00 67.69 129 LEU A C 1
ATOM 1087 O O . LEU A 1 129 ? 10.457 6.734 -19.417 1.00 67.69 129 LEU A O 1
ATOM 1091 N N . LEU A 1 130 ? 12.374 7.643 -20.122 1.00 68.88 130 LEU A N 1
ATOM 1092 C CA . LEU A 1 130 ? 12.471 8.601 -19.023 1.00 68.88 130 LEU A CA 1
ATOM 1093 C C . LEU A 1 130 ? 11.386 9.682 -19.123 1.00 68.88 130 LEU A C 1
ATOM 1095 O O . LEU A 1 130 ? 10.769 10.028 -18.121 1.00 68.88 130 LEU A O 1
ATOM 1099 N N . ILE A 1 131 ? 11.134 10.206 -20.323 1.00 77.81 131 ILE A N 1
ATOM 1100 C CA . ILE A 1 131 ? 10.066 11.178 -20.575 1.00 77.81 131 ILE A CA 1
ATOM 1101 C C . ILE A 1 131 ? 8.704 10.535 -20.331 1.00 77.81 131 ILE A C 1
ATOM 1103 O O . ILE A 1 131 ? 7.862 11.166 -19.709 1.00 77.81 131 ILE A O 1
ATOM 1107 N N . GLU A 1 132 ? 8.493 9.295 -20.760 1.00 76.12 132 GLU A N 1
ATOM 1108 C CA . GLU A 1 132 ? 7.263 8.538 -20.537 1.00 76.12 132 GLU A CA 1
ATOM 1109 C C . GLU A 1 132 ? 7.019 8.321 -19.041 1.00 76.12 132 GLU A C 1
ATOM 1111 O O . GLU A 1 132 ? 5.967 8.711 -18.543 1.00 76.12 132 GLU A O 1
ATOM 1116 N N . ALA A 1 133 ? 8.030 7.876 -18.287 1.00 72.81 133 ALA A N 1
ATOM 1117 C CA . ALA A 1 133 ? 7.943 7.731 -16.834 1.00 72.81 133 ALA A CA 1
ATOM 1118 C C . ALA A 1 133 ? 7.704 9.072 -16.112 1.00 72.81 133 ALA A C 1
ATOM 1120 O O . ALA A 1 133 ? 6.899 9.157 -15.180 1.00 72.81 133 ALA A O 1
ATOM 1121 N N . VAL A 1 134 ? 8.374 10.150 -16.536 1.00 81.56 134 VAL A N 1
ATOM 1122 C CA . VAL A 1 134 ? 8.165 11.497 -15.978 1.00 81.56 134 VAL A CA 1
ATOM 1123 C C . VAL A 1 134 ? 6.758 11.995 -16.300 1.00 81.56 134 VAL A C 1
ATOM 1125 O O . VAL A 1 134 ? 6.086 12.519 -15.416 1.00 81.56 134 VAL A O 1
ATOM 1128 N N . MET A 1 135 ? 6.285 11.806 -17.530 1.00 82.50 135 MET A N 1
ATOM 1129 C CA . MET A 1 135 ? 4.943 12.196 -17.959 1.00 82.50 135 MET A CA 1
ATOM 1130 C C . MET A 1 135 ? 3.871 11.427 -17.196 1.00 82.50 135 MET A C 1
ATOM 1132 O O . MET A 1 135 ? 2.936 12.040 -16.685 1.00 82.50 135 MET A O 1
ATOM 1136 N N . GLU A 1 136 ? 4.031 10.116 -17.046 1.00 77.69 136 GLU A N 1
ATOM 1137 C CA . GLU A 1 136 ? 3.124 9.273 -16.274 1.00 77.69 136 GLU A CA 1
ATOM 1138 C C . GLU A 1 136 ? 3.093 9.707 -14.801 1.00 77.69 136 GLU A C 1
ATOM 1140 O O . GLU A 1 136 ? 2.019 9.894 -14.225 1.00 77.69 136 GLU A O 1
ATOM 1145 N N . THR A 1 137 ? 4.255 10.029 -14.224 1.00 76.75 137 THR A N 1
ATOM 1146 C CA . THR A 1 137 ? 4.361 10.571 -12.861 1.00 76.75 137 THR A CA 1
ATOM 1147 C C . THR A 1 137 ? 3.670 11.935 -12.727 1.00 76.75 137 THR A C 1
ATOM 1149 O O . THR A 1 137 ? 2.960 12.181 -11.751 1.00 76.75 137 THR A O 1
ATOM 1152 N N . VAL A 1 138 ? 3.837 12.836 -13.699 1.00 84.31 138 VAL A N 1
ATOM 1153 C CA . VAL A 1 138 ? 3.215 14.172 -13.697 1.00 84.31 138 VAL A CA 1
ATOM 1154 C C . VAL A 1 138 ? 1.697 14.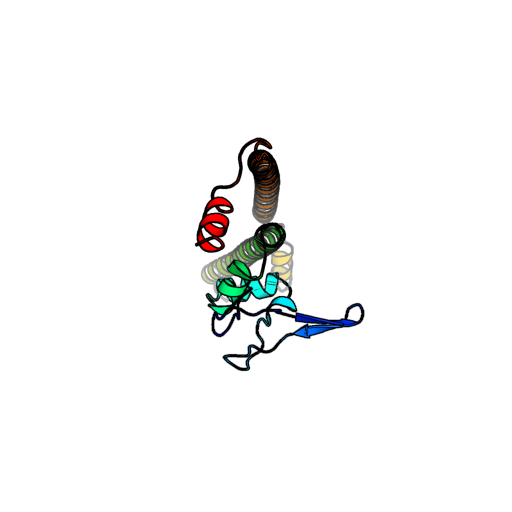071 -13.826 1.00 84.31 138 VAL A C 1
ATOM 1156 O O . VAL A 1 138 ? 0.976 14.710 -13.055 1.00 84.31 138 VAL A O 1
ATOM 1159 N N . VAL A 1 139 ? 1.203 13.247 -14.754 1.00 83.12 139 VAL A N 1
ATOM 1160 C CA . VAL A 1 139 ? -0.232 12.985 -14.936 1.00 83.12 139 VAL A CA 1
ATOM 1161 C C . VAL A 1 139 ? -0.816 12.384 -13.661 1.00 83.12 139 VAL A C 1
ATOM 1163 O O . VAL A 1 139 ? -1.850 12.847 -13.179 1.00 83.12 139 VAL A O 1
ATOM 1166 N N . TYR A 1 140 ? -0.121 11.427 -13.049 1.00 73.88 140 TYR A N 1
ATOM 1167 C CA . TYR A 1 140 ? -0.530 10.812 -11.794 1.00 73.88 140 TYR A CA 1
ATOM 1168 C C . TYR A 1 140 ? -0.632 11.825 -10.642 1.00 73.88 140 TYR A C 1
ATOM 1170 O O . TYR A 1 140 ? -1.661 11.903 -9.964 1.00 73.88 140 TYR A O 1
ATOM 1178 N N . LEU A 1 141 ? 0.391 12.665 -10.447 1.00 78.69 141 LEU A N 1
ATOM 1179 C CA . LEU A 1 141 ? 0.374 13.720 -9.429 1.00 78.69 141 LEU A CA 1
ATOM 1180 C C . LEU A 1 141 ? -0.748 14.737 -9.681 1.00 78.69 141 LEU A C 1
ATOM 1182 O O . LEU A 1 141 ? -1.404 15.171 -8.729 1.00 78.69 141 LEU A O 1
ATOM 1186 N N . ALA A 1 142 ? -1.012 15.086 -10.942 1.00 80.38 142 ALA A N 1
ATOM 1187 C CA . ALA A 1 142 ? -2.092 15.993 -11.316 1.00 80.38 142 ALA A CA 1
ATOM 1188 C C . ALA A 1 142 ? -3.475 15.395 -11.013 1.00 80.38 142 ALA A C 1
ATOM 1190 O O . ALA A 1 142 ? -4.308 16.061 -10.390 1.00 80.38 142 ALA A O 1
ATOM 1191 N N . VAL A 1 143 ? -3.701 14.127 -11.374 1.00 84.81 143 VAL A N 1
ATOM 1192 C CA . VAL A 1 143 ? -4.942 13.394 -11.078 1.00 84.81 143 VAL A CA 1
ATOM 1193 C C . VAL A 1 143 ? -5.153 13.277 -9.573 1.00 84.81 143 VAL A C 1
ATOM 1195 O O . VAL A 1 143 ? -6.254 13.542 -9.098 1.00 84.81 143 VAL A O 1
ATOM 1198 N N . ILE A 1 144 ? -4.112 12.981 -8.790 1.00 75.00 144 ILE A N 1
ATOM 1199 C CA . ILE A 1 144 ? -4.213 12.963 -7.324 1.00 75.00 144 ILE A CA 1
ATOM 1200 C C . ILE A 1 144 ? -4.580 14.331 -6.774 1.00 75.00 144 ILE A C 1
ATOM 1202 O O . ILE A 1 144 ? -5.462 14.429 -5.918 1.00 75.00 144 ILE A O 1
ATOM 1206 N N . CYS A 1 145 ? -3.904 15.388 -7.221 1.00 77.56 145 CYS A N 1
ATOM 1207 C CA . CYS A 1 145 ? -4.194 16.740 -6.755 1.00 77.56 145 CYS A CA 1
ATOM 1208 C C . CYS A 1 145 ? -5.648 17.110 -7.049 1.00 77.56 145 CYS A C 1
ATOM 1210 O O . CYS A 1 145 ? -6.333 17.672 -6.191 1.00 77.56 145 CYS A O 1
ATOM 1212 N N . TRP A 1 146 ? -6.133 16.750 -8.235 1.00 88.50 146 TRP A N 1
ATOM 1213 C CA . TRP A 1 146 ? -7.510 16.976 -8.644 1.00 88.50 146 TRP A CA 1
ATOM 1214 C C . TRP A 1 146 ? -8.505 16.148 -7.824 1.00 88.50 146 TRP A C 1
ATOM 1216 O O . TRP A 1 146 ? -9.414 16.722 -7.230 1.00 88.50 146 TRP A O 1
ATOM 1226 N N . LEU A 1 147 ? -8.296 14.836 -7.691 1.00 78.62 147 LEU A N 1
ATOM 1227 C CA . LEU A 1 147 ? -9.147 13.945 -6.895 1.00 78.62 147 LEU A CA 1
ATOM 1228 C C . LEU A 1 147 ? -9.161 14.329 -5.418 1.00 78.62 147 LEU A C 1
ATOM 1230 O O . LEU A 1 147 ? -10.204 14.259 -4.782 1.00 78.62 147 LEU A O 1
ATOM 1234 N N . THR A 1 148 ? -8.034 14.773 -4.861 1.00 75.81 148 THR A N 1
ATOM 1235 C CA . THR A 1 148 ? -7.964 15.249 -3.474 1.00 75.81 148 THR A CA 1
ATOM 1236 C C . THR A 1 148 ? -8.781 16.525 -3.308 1.00 75.81 148 THR A C 1
ATOM 1238 O O . THR A 1 148 ? -9.537 16.643 -2.348 1.00 75.81 148 THR A O 1
ATOM 1241 N N . ARG A 1 149 ? -8.690 17.466 -4.255 1.00 82.00 149 ARG A N 1
ATOM 1242 C CA . ARG A 1 149 ? -9.524 18.679 -4.251 1.00 82.00 149 ARG A CA 1
ATOM 1243 C C . ARG A 1 149 ? -11.008 18.348 -4.412 1.00 82.00 149 ARG A C 1
ATOM 1245 O O . ARG A 1 149 ? -11.832 18.891 -3.678 1.00 82.00 149 ARG A O 1
ATOM 1252 N N . LEU A 1 150 ? -11.349 17.428 -5.310 1.00 84.25 150 LEU A N 1
ATOM 1253 C CA . LEU A 1 150 ? -12.718 16.955 -5.504 1.00 84.25 150 LEU A CA 1
ATOM 1254 C C . LEU A 1 150 ? -13.243 16.242 -4.249 1.00 84.25 150 LEU A C 1
ATOM 1256 O O . LEU A 1 150 ? -14.346 16.494 -3.793 1.00 84.25 150 LEU A O 1
ATOM 1260 N N . TYR A 1 151 ? -12.436 15.389 -3.629 1.00 78.88 151 TYR A N 1
ATOM 1261 C CA . TYR A 1 151 ? -12.807 14.691 -2.406 1.00 78.88 151 TYR A CA 1
ATOM 1262 C C . TYR A 1 151 ? -13.018 15.654 -1.234 1.00 78.88 151 TYR A C 1
ATOM 1264 O O . TYR A 1 151 ? -13.981 15.511 -0.488 1.00 78.88 151 TYR A O 1
ATOM 1272 N N . VAL A 1 152 ? -12.144 16.651 -1.071 1.00 77.50 152 VAL A N 1
ATOM 1273 C CA . VAL A 1 152 ? -12.276 17.670 -0.018 1.00 77.50 152 VAL A CA 1
ATOM 1274 C C . VAL A 1 152 ? -13.533 18.515 -0.222 1.00 77.50 152 VAL A C 1
ATOM 1276 O O . VAL A 1 152 ? -14.259 18.743 0.742 1.00 77.50 152 VAL A O 1
ATOM 1279 N N . THR A 1 153 ? -13.834 18.906 -1.462 1.00 79.62 153 THR A N 1
ATOM 1280 C CA . THR A 1 153 ? -15.070 19.639 -1.785 1.00 79.62 153 THR A CA 1
ATOM 1281 C C . THR A 1 153 ? -16.315 18.780 -1.542 1.00 79.62 153 THR A C 1
ATOM 1283 O O . THR A 1 153 ? -17.223 19.213 -0.840 1.00 79.62 153 THR A O 1
ATOM 1286 N N . LEU A 1 154 ? -16.312 17.513 -1.966 1.00 77.25 154 LEU A N 1
ATOM 1287 C CA . LEU A 1 154 ? -17.392 16.560 -1.679 1.00 77.25 154 LEU A CA 1
ATOM 1288 C C . LEU A 1 154 ? -17.562 16.258 -0.180 1.00 77.25 154 LEU A C 1
ATOM 1290 O O . LEU A 1 154 ? -18.675 16.034 0.296 1.00 77.25 154 LEU A O 1
ATOM 1294 N N . LEU A 1 155 ? -16.471 16.241 0.589 1.00 69.06 155 LEU A N 1
ATOM 1295 C CA . LEU A 1 155 ? -16.529 16.106 2.043 1.00 69.06 155 LEU A CA 1
ATOM 1296 C C . LEU A 1 155 ? -17.075 17.360 2.724 1.00 69.06 155 LEU A C 1
ATOM 1298 O O . LEU A 1 155 ? -17.733 17.230 3.755 1.00 69.06 155 LEU A O 1
ATOM 1302 N N . GLN A 1 156 ? -16.792 18.550 2.192 1.00 63.34 156 GLN A N 1
ATOM 1303 C CA . GLN A 1 156 ? -17.385 19.792 2.685 1.00 63.34 156 GLN A CA 1
ATOM 1304 C C . GLN A 1 156 ? -18.896 19.807 2.433 1.00 63.34 156 GLN A C 1
ATOM 1306 O O . GLN A 1 156 ? -19.635 20.134 3.358 1.00 63.34 156 GLN A O 1
ATOM 1311 N N . ASP A 1 157 ? -19.356 19.313 1.282 1.00 56.28 157 ASP A N 1
ATOM 1312 C CA . ASP A 1 157 ? -20.789 19.148 0.994 1.00 56.28 157 ASP A CA 1
ATOM 1313 C C . ASP A 1 157 ? -21.458 18.086 1.885 1.00 56.28 157 ASP A C 1
ATOM 1315 O O . ASP A 1 157 ? -22.587 18.263 2.336 1.00 56.28 157 ASP A O 1
ATOM 1319 N N . ARG A 1 158 ? -20.752 17.000 2.233 1.00 59.16 158 ARG A N 1
ATOM 1320 C CA . ARG A 1 158 ? -21.231 16.001 3.215 1.00 59.16 158 ARG A CA 1
ATOM 1321 C C . ARG A 1 158 ? -21.281 16.531 4.655 1.00 59.16 158 ARG A C 1
ATOM 1323 O O . ARG A 1 158 ? -21.955 15.923 5.484 1.00 59.16 158 ARG A O 1
ATOM 1330 N N . LYS A 1 159 ? -20.549 17.605 4.978 1.00 48.16 159 LYS A N 1
ATOM 1331 C CA . LYS A 1 159 ? -20.415 18.166 6.335 1.00 48.16 159 LYS A CA 1
ATOM 1332 C C . LYS A 1 159 ? -21.390 19.300 6.662 1.00 48.16 159 LYS A C 1
ATOM 1334 O O . LYS A 1 159 ? -21.240 19.888 7.730 1.00 48.16 159 LYS A O 1
ATOM 1339 N N . ILE A 1 160 ? -22.404 19.565 5.835 1.00 51.94 160 ILE A N 1
ATOM 1340 C CA . ILE A 1 160 ? -23.551 20.395 6.239 1.00 51.94 160 ILE A CA 1
ATOM 1341 C C . ILE A 1 160 ? -24.729 19.478 6.621 1.00 51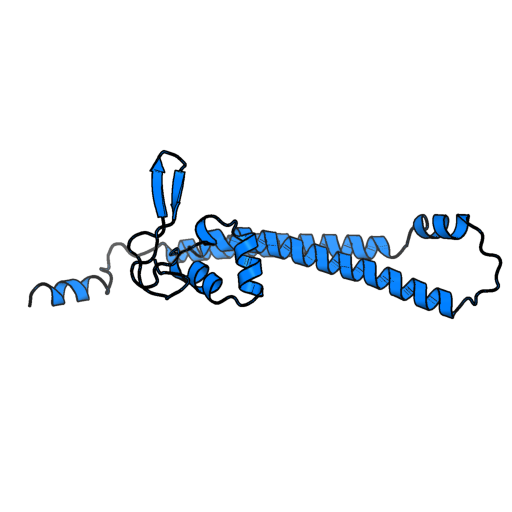.94 160 ILE A C 1
ATOM 1343 O O . ILE A 1 160 ? -25.620 19.252 5.804 1.00 51.94 160 ILE A O 1
ATOM 1347 N N . PRO A 1 161 ? -24.783 18.916 7.846 1.00 48.91 161 PRO A N 1
ATOM 1348 C CA . PRO A 1 161 ? -26.062 18.582 8.441 1.00 48.91 161 PRO A CA 1
ATOM 1349 C C . PRO A 1 161 ? -26.727 19.898 8.860 1.00 48.91 161 PRO A C 1
ATOM 1351 O O . PRO A 1 161 ? -26.185 20.670 9.651 1.00 48.91 161 PRO A O 1
ATOM 1354 N N . ASP A 1 162 ? -27.891 20.163 8.277 1.00 49.66 162 ASP A N 1
ATOM 1355 C CA . ASP A 1 162 ? -28.816 21.211 8.699 1.00 49.66 162 ASP A CA 1
ATOM 1356 C C . ASP A 1 162 ? -29.055 21.106 10.224 1.00 49.66 162 ASP A C 1
ATOM 1358 O O . ASP A 1 162 ? -29.503 20.052 10.687 1.00 49.66 162 ASP A O 1
ATOM 1362 N N . PRO A 1 163 ? -28.768 22.151 11.028 1.00 48.66 163 PRO A N 1
ATOM 1363 C CA . PRO A 1 163 ? -28.955 22.117 12.480 1.00 48.66 163 PRO A CA 1
ATOM 1364 C C . PRO A 1 163 ? -30.430 22.032 12.916 1.00 48.66 163 PRO A C 1
ATOM 1366 O O . PRO A 1 163 ? -30.703 22.034 14.114 1.00 48.66 163 PRO A O 1
ATOM 1369 N N . SER A 1 164 ? -31.388 21.961 11.984 1.00 51.44 164 SER A N 1
ATOM 1370 C CA . SER A 1 164 ? -32.825 21.968 12.277 1.00 51.44 164 SER A CA 1
ATOM 1371 C C . SER A 1 164 ? -33.560 20.631 12.102 1.00 51.44 164 SER A C 1
ATOM 1373 O O . SER A 1 164 ? -34.774 20.590 12.313 1.00 51.44 164 SER A O 1
ATOM 1375 N N . LYS A 1 165 ? -32.885 19.520 11.761 1.00 42.16 165 LYS A N 1
ATOM 1376 C CA . LYS A 1 165 ? -33.558 18.215 11.596 1.00 42.16 165 LYS A CA 1
ATOM 1377 C C . LYS A 1 165 ? -32.970 17.119 12.492 1.00 42.16 165 LYS A C 1
ATOM 1379 O O . LYS A 1 165 ? -31.792 16.796 12.342 1.00 42.16 165 LYS A O 1
ATOM 1384 N N . PRO A 1 166 ? -33.769 16.506 13.388 1.00 38.72 166 PRO A N 1
ATOM 1385 C CA . PRO A 1 166 ? -33.318 15.357 14.161 1.00 38.72 166 PRO A CA 1
ATOM 1386 C C . PRO A 1 166 ? -33.065 14.166 13.229 1.00 38.72 166 PRO A C 1
ATOM 1388 O O . PRO A 1 166 ? -33.804 13.937 12.268 1.00 38.72 166 PRO A O 1
ATOM 1391 N N . SER A 1 167 ? -31.994 13.422 13.504 1.00 40.91 167 SER A N 1
ATOM 1392 C CA . SER A 1 167 ? -31.619 12.245 12.729 1.00 40.91 167 SER A CA 1
ATOM 1393 C C . SER A 1 167 ? -32.633 11.117 12.960 1.00 40.91 167 SER A C 1
ATOM 1395 O O . SER A 1 167 ? -33.063 10.853 14.081 1.00 40.91 167 SER A O 1
ATOM 1397 N N . GLN A 1 168 ? -33.028 10.433 11.886 1.00 46.94 168 GLN A N 1
ATOM 1398 C CA . GLN A 1 168 ? -34.039 9.366 11.911 1.00 46.94 168 GLN A CA 1
ATOM 1399 C C . GLN A 1 168 ? -33.603 8.127 12.724 1.00 46.94 168 GLN A C 1
ATOM 1401 O O . GLN A 1 168 ? -34.430 7.272 13.031 1.00 46.94 168 GLN A O 1
ATOM 1406 N N . TYR A 1 169 ? -32.326 8.050 13.112 1.00 47.28 169 TYR A N 1
ATOM 1407 C CA . TYR A 1 169 ? -31.779 6.984 13.953 1.00 47.28 169 TYR A CA 1
ATOM 1408 C C . TYR A 1 169 ? -31.998 7.234 15.456 1.00 47.28 169 TYR A C 1
ATOM 1410 O O . TYR A 1 169 ? -32.043 6.267 16.207 1.00 47.28 169 TYR A O 1
ATOM 1418 N N . ASP A 1 170 ? -32.247 8.482 15.879 1.00 42.41 170 ASP A N 1
ATOM 1419 C CA . ASP A 1 170 ? -32.551 8.814 17.284 1.00 42.41 170 ASP A CA 1
ATOM 1420 C C . ASP A 1 170 ? -34.031 8.577 17.648 1.00 42.41 170 ASP A C 1
ATOM 1422 O O . ASP A 1 170 ? -34.375 8.365 18.809 1.00 42.41 170 ASP A O 1
ATOM 1426 N N . ILE A 1 171 ? -34.936 8.566 16.660 1.00 48.34 171 ILE A N 1
ATOM 1427 C CA . ILE A 1 171 ? -36.383 8.384 16.897 1.00 48.34 171 ILE A CA 1
ATOM 1428 C C . ILE A 1 171 ? -36.719 6.912 17.189 1.00 48.34 171 ILE A C 1
ATOM 1430 O O . ILE A 1 171 ? -37.666 6.624 17.917 1.00 48.34 171 ILE A O 1
ATOM 1434 N N . MET A 1 172 ? -35.930 5.965 16.674 1.00 42.84 172 MET A N 1
ATOM 1435 C CA . MET A 1 172 ? -36.203 4.535 16.851 1.00 42.84 172 MET A CA 1
ATOM 1436 C C . MET A 1 172 ? -35.706 3.992 18.204 1.00 42.84 172 MET A C 1
ATOM 1438 O O . MET A 1 172 ? -36.315 3.067 18.735 1.00 42.84 172 MET A O 1
ATOM 1442 N N . GLU A 1 173 ? -34.677 4.599 18.811 1.00 46.44 173 GLU A N 1
ATOM 1443 C CA . GLU A 1 173 ? -34.246 4.267 20.183 1.00 46.44 173 GLU A CA 1
ATOM 1444 C C . GLU A 1 173 ? -35.173 4.857 21.259 1.00 46.44 173 GLU A C 1
ATOM 1446 O O . GLU A 1 173 ? -35.392 4.224 22.292 1.00 46.44 173 GLU A O 1
ATOM 1451 N N . LEU A 1 174 ? -35.793 6.016 21.009 1.00 45.00 174 LEU A N 1
ATOM 1452 C CA . LEU A 1 174 ? -36.742 6.639 21.943 1.00 45.00 174 LEU A CA 1
ATOM 1453 C C . LEU A 1 174 ? -38.098 5.916 22.023 1.00 45.00 174 LEU A C 1
ATOM 1455 O O . LEU A 1 174 ? -38.746 5.962 23.066 1.00 45.00 174 LEU A O 1
ATOM 1459 N N . VAL A 1 175 ? -38.512 5.208 20.967 1.00 49.81 175 VAL A N 1
ATOM 1460 C CA . VAL A 1 175 ? -39.747 4.397 20.974 1.00 49.81 175 VAL A CA 1
ATOM 1461 C C . VAL A 1 175 ? -39.544 3.043 21.670 1.00 49.81 175 VAL A C 1
ATOM 1463 O O . VAL A 1 175 ? -40.489 2.510 22.241 1.00 49.81 175 VAL A O 1
ATOM 1466 N N . PHE A 1 176 ? -38.322 2.500 21.690 1.00 45.16 176 PHE A N 1
ATOM 1467 C CA . PHE A 1 176 ? -38.041 1.193 22.301 1.00 45.16 176 PHE A CA 1
ATOM 1468 C C . PHE A 1 176 ? -37.711 1.238 23.802 1.00 45.16 176 PHE A C 1
ATOM 1470 O O . PHE A 1 176 ? -37.811 0.208 24.460 1.00 45.16 176 PHE A O 1
ATOM 1477 N N . TYR A 1 177 ? -37.344 2.398 24.361 1.00 39.22 177 TYR A N 1
ATOM 1478 C CA . TYR A 1 177 ? -37.035 2.537 25.796 1.00 39.22 177 TYR A CA 1
ATOM 1479 C C . TYR A 1 177 ? -38.196 3.059 26.662 1.00 39.22 177 TYR A C 1
ATOM 1481 O O . TYR A 1 177 ? -38.037 3.167 27.877 1.00 39.22 177 TYR A O 1
ATOM 1489 N N . CYS A 1 178 ? -39.355 3.370 26.072 1.00 40.66 178 CYS A N 1
ATOM 1490 C CA . CYS A 1 178 ? -40.526 3.888 26.793 1.00 40.66 178 CYS A CA 1
ATOM 1491 C C . CYS A 1 178 ? -41.822 3.115 26.470 1.00 40.66 178 CYS A C 1
ATOM 1493 O O . CYS A 1 178 ? -42.893 3.714 26.358 1.00 40.66 178 CYS A O 1
ATOM 1495 N N . GLY A 1 179 ? -41.719 1.794 26.291 1.00 36.47 179 GLY A N 1
ATOM 1496 C CA . GLY A 1 179 ? -42.847 0.877 26.097 1.00 36.47 179 GLY A CA 1
ATOM 1497 C C . GLY A 1 179 ? -42.750 -0.325 27.017 1.00 36.47 179 GLY A C 1
ATOM 1498 O O . GLY A 1 179 ? -41.659 -0.936 27.041 1.00 36.47 179 GLY A O 1
#